Protein AF-A0A961I9C3-F1 (afdb_monomer)

Radius of gyration: 16.88 Å; Cα contacts (8 Å, |Δi|>4): 127; chains: 1; bounding box: 40×45×53 Å

Structure (mmCIF, N/CA/C/O backbone):
data_AF-A0A961I9C3-F1
#
_entry.id   AF-A0A961I9C3-F1
#
loop_
_atom_site.group_PDB
_atom_site.id
_atom_site.type_symbol
_atom_site.label_atom_id
_atom_site.label_alt_id
_atom_site.label_comp_id
_atom_site.label_asym_id
_atom_site.label_entity_id
_atom_site.label_seq_id
_atom_site.pdbx_PDB_ins_code
_atom_site.Cartn_x
_atom_site.Cartn_y
_atom_site.Cartn_z
_atom_site.occupancy
_atom_site.B_iso_or_equiv
_atom_site.auth_seq_id
_atom_site.auth_comp_id
_atom_site.auth_asym_id
_atom_site.auth_atom_id
_atom_site.pdbx_PDB_model_num
ATOM 1 N N . MET A 1 1 ? -10.617 2.987 30.515 1.00 49.97 1 MET A N 1
ATOM 2 C CA . MET A 1 1 ? -10.844 2.820 29.064 1.00 49.97 1 MET A CA 1
ATOM 3 C C . MET A 1 1 ? -10.700 1.340 28.757 1.00 49.97 1 MET A C 1
ATOM 5 O O . MET A 1 1 ? -9.708 0.782 29.218 1.00 49.97 1 MET A O 1
ATOM 9 N N . PRO A 1 2 ? -11.655 0.672 28.086 1.00 50.16 2 PRO A N 1
ATOM 10 C CA . PRO A 1 2 ? -11.405 -0.687 27.614 1.00 50.16 2 PRO A CA 1
ATOM 11 C C . PRO A 1 2 ? -10.147 -0.659 26.738 1.00 50.16 2 PRO A C 1
ATOM 13 O O . PRO A 1 2 ? -9.938 0.304 26.000 1.00 50.16 2 PRO A O 1
ATOM 16 N N . ASN A 1 3 ? -9.286 -1.660 26.903 1.00 52.84 3 ASN A N 1
ATOM 17 C CA . ASN A 1 3 ? -7.979 -1.758 26.263 1.00 52.84 3 ASN A CA 1
ATOM 18 C C . ASN A 1 3 ? -8.167 -1.880 24.739 1.00 52.84 3 ASN A C 1
ATOM 20 O O . ASN A 1 3 ? -8.341 -2.977 24.215 1.00 52.84 3 ASN A O 1
ATOM 24 N N . GLN A 1 4 ? -8.257 -0.747 24.041 1.00 70.12 4 GLN A N 1
ATOM 25 C CA . GLN A 1 4 ? -8.326 -0.705 22.584 1.00 70.12 4 GLN A CA 1
ATOM 26 C C . GLN A 1 4 ? -6.957 -1.139 22.064 1.00 70.12 4 GLN A C 1
ATOM 28 O O . GLN A 1 4 ? -5.954 -0.477 22.330 1.00 70.12 4 GLN A O 1
ATOM 33 N N . ASN A 1 5 ? -6.912 -2.276 21.372 1.00 84.00 5 ASN A N 1
ATOM 34 C CA . ASN A 1 5 ? -5.688 -2.750 20.740 1.00 84.00 5 ASN A CA 1
ATOM 35 C C . ASN A 1 5 ? -5.187 -1.679 19.765 1.00 84.00 5 ASN A C 1
ATOM 37 O O . ASN A 1 5 ? -5.948 -1.217 18.918 1.00 84.00 5 ASN A O 1
ATOM 41 N N . PHE A 1 6 ? -3.915 -1.305 19.879 1.00 92.12 6 PHE A N 1
ATOM 42 C CA . PHE A 1 6 ? -3.280 -0.407 18.924 1.00 92.12 6 PHE A CA 1
ATOM 43 C C . PHE A 1 6 ? -2.869 -1.209 17.685 1.00 92.12 6 PHE A C 1
ATOM 45 O O . PHE A 1 6 ? -1.966 -2.045 17.756 1.00 92.12 6 PHE A O 1
ATOM 52 N N . LEU A 1 7 ? -3.561 -1.000 16.566 1.00 93.50 7 LEU A N 1
ATOM 53 C CA . LEU A 1 7 ? -3.385 -1.774 15.341 1.00 93.50 7 LEU A CA 1
ATOM 54 C C . LEU A 1 7 ? -2.495 -1.035 14.342 1.00 93.50 7 LEU A C 1
ATOM 56 O O . LEU A 1 7 ? -2.753 0.112 13.974 1.00 93.50 7 LEU A O 1
ATOM 60 N N . ILE A 1 8 ? -1.465 -1.733 13.872 1.00 96.19 8 ILE A N 1
ATOM 61 C CA . ILE A 1 8 ? -0.527 -1.249 12.861 1.00 96.19 8 ILE A CA 1
ATOM 62 C C . ILE A 1 8 ? -0.631 -2.170 11.648 1.00 96.19 8 ILE A C 1
ATOM 64 O O . ILE A 1 8 ? -0.503 -3.385 11.786 1.00 96.19 8 ILE A O 1
ATOM 68 N N . LEU A 1 9 ? -0.837 -1.595 10.464 1.00 95.94 9 LEU A N 1
ATOM 69 C CA . LEU A 1 9 ? -0.798 -2.318 9.194 1.00 95.94 9 LEU A CA 1
ATOM 70 C C . LEU A 1 9 ? 0.420 -1.862 8.396 1.00 95.94 9 LEU A C 1
ATOM 72 O O . LEU A 1 9 ? 0.529 -0.687 8.047 1.00 95.94 9 LEU A O 1
ATOM 76 N N . THR A 1 10 ? 1.325 -2.789 8.084 1.00 96.31 10 THR A N 1
ATOM 77 C CA . THR A 1 10 ? 2.523 -2.489 7.296 1.00 96.31 10 THR A CA 1
ATOM 78 C C . THR A 1 10 ? 2.537 -3.228 5.968 1.00 96.31 10 THR A C 1
ATOM 80 O O . THR A 1 10 ? 2.177 -4.400 5.897 1.00 96.31 10 THR A O 1
ATOM 83 N N . CYS A 1 11 ? 2.977 -2.548 4.912 1.00 93.88 11 CYS A N 1
ATOM 84 C CA . CYS A 1 11 ? 3.170 -3.128 3.587 1.00 93.88 11 CYS A CA 1
ATOM 85 C C . CYS A 1 11 ? 4.632 -2.990 3.154 1.00 93.88 11 CYS A C 1
ATOM 87 O O . CYS A 1 11 ? 5.185 -1.887 3.129 1.00 93.88 11 CYS A O 1
ATOM 89 N N . ASP A 1 12 ? 5.251 -4.101 2.768 1.00 91.62 12 ASP A N 1
ATOM 90 C CA . ASP A 1 12 ? 6.627 -4.100 2.277 1.00 91.62 12 ASP A CA 1
ATOM 91 C C . ASP A 1 12 ? 6.746 -3.470 0.883 1.00 91.62 12 ASP A C 1
ATOM 93 O O . ASP A 1 12 ? 5.799 -3.406 0.092 1.00 91.62 12 ASP A O 1
ATOM 97 N N . GLY A 1 13 ? 7.952 -3.000 0.565 1.00 85.56 13 GLY A N 1
ATOM 98 C CA . GLY A 1 13 ? 8.305 -2.572 -0.781 1.00 85.56 13 GLY A CA 1
ATOM 99 C C . GLY A 1 13 ? 8.424 -3.742 -1.757 1.00 85.56 13 GLY A C 1
ATOM 100 O O . GLY A 1 13 ? 8.655 -4.888 -1.388 1.00 85.56 13 GLY A O 1
ATOM 101 N N . GLY A 1 14 ? 8.305 -3.455 -3.052 1.00 84.38 14 GLY A N 1
ATOM 102 C CA . GLY A 1 14 ? 8.413 -4.503 -4.074 1.00 84.38 14 GLY A CA 1
ATOM 103 C C . GLY A 1 14 ? 8.239 -4.037 -5.515 1.00 84.38 14 GLY A C 1
ATOM 104 O O . GLY A 1 14 ? 8.061 -4.866 -6.408 1.00 84.38 14 GLY A O 1
ATOM 105 N N . GLY A 1 15 ? 8.262 -2.724 -5.764 1.00 85.44 15 GLY A N 1
ATOM 106 C CA . GLY A 1 15 ? 7.902 -2.158 -7.062 1.00 85.44 15 GLY A CA 1
ATOM 107 C C . GLY A 1 15 ? 6.492 -2.582 -7.482 1.00 85.44 15 GLY A C 1
ATOM 108 O O . GLY A 1 15 ? 5.564 -2.523 -6.677 1.00 85.44 15 GLY A O 1
ATOM 109 N N . ILE A 1 16 ? 6.356 -3.111 -8.702 1.00 83.81 16 ILE A N 1
ATOM 110 C CA . ILE A 1 16 ? 5.082 -3.619 -9.241 1.00 83.81 16 ILE A CA 1
ATOM 111 C C . ILE A 1 16 ? 4.429 -4.699 -8.364 1.00 83.81 16 ILE A C 1
ATOM 113 O O . ILE A 1 16 ? 3.213 -4.869 -8.385 1.00 83.81 16 ILE A O 1
ATOM 117 N N . ARG A 1 17 ? 5.214 -5.409 -7.543 1.00 84.25 17 ARG A N 1
ATOM 118 C CA . ARG A 1 17 ? 4.698 -6.431 -6.621 1.00 84.25 17 ARG A CA 1
ATOM 119 C C . ARG A 1 17 ? 3.881 -5.844 -5.475 1.00 84.25 17 ARG A C 1
ATOM 121 O O . ARG A 1 17 ? 3.153 -6.601 -4.849 1.00 84.25 17 ARG A O 1
ATOM 128 N N . GLY A 1 18 ? 3.935 -4.526 -5.254 1.00 88.81 18 GLY A N 1
ATOM 129 C CA . GLY A 1 18 ? 3.033 -3.813 -4.343 1.00 88.81 18 GLY A CA 1
ATOM 130 C C . GLY A 1 18 ? 1.547 -4.000 -4.680 1.00 88.81 18 GLY A C 1
ATOM 131 O O . GLY A 1 18 ? 0.701 -3.840 -3.806 1.00 88.81 18 GLY A O 1
ATOM 132 N N . LEU A 1 19 ? 1.229 -4.442 -5.903 1.00 85.81 19 LEU A N 1
ATOM 133 C CA . LEU A 1 19 ? -0.114 -4.876 -6.283 1.00 85.81 19 LEU A CA 1
ATOM 134 C C . LEU A 1 19 ? -0.629 -6.042 -5.416 1.00 85.81 19 LEU A C 1
ATOM 136 O O . LEU A 1 19 ? -1.806 -6.073 -5.086 1.00 85.81 19 LEU A O 1
ATOM 140 N N . ILE A 1 20 ? 0.236 -6.967 -4.985 1.00 85.50 20 ILE A N 1
ATOM 141 C CA . ILE A 1 20 ? -0.166 -8.115 -4.155 1.00 85.50 20 ILE A CA 1
ATOM 142 C C . ILE A 1 20 ? -0.715 -7.660 -2.789 1.00 85.50 20 ILE A C 1
ATOM 144 O O . ILE A 1 20 ? -1.872 -7.972 -2.500 1.00 85.50 20 ILE A O 1
ATOM 148 N N . PRO A 1 21 ? 0.038 -6.913 -1.951 1.00 91.81 21 PRO A N 1
ATOM 149 C CA . PRO A 1 21 ? -0.502 -6.425 -0.688 1.00 91.81 21 PRO A CA 1
ATOM 150 C C . PRO A 1 21 ? -1.658 -5.438 -0.886 1.00 91.81 21 PRO A C 1
ATOM 152 O O . PRO A 1 21 ? -2.558 -5.432 -0.056 1.00 91.81 21 PRO A O 1
ATOM 155 N N . ALA A 1 22 ? -1.704 -4.666 -1.983 1.00 90.56 22 ALA A N 1
ATOM 156 C CA . ALA A 1 22 ? -2.833 -3.769 -2.263 1.00 90.56 22 ALA A CA 1
ATOM 157 C C . ALA A 1 22 ? -4.139 -4.552 -2.430 1.00 90.56 22 ALA A C 1
ATOM 159 O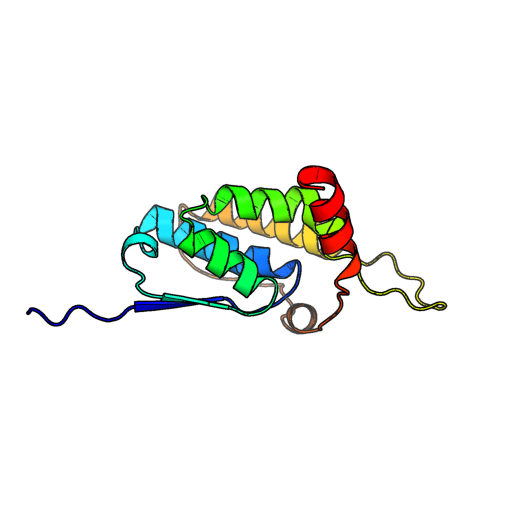 O . ALA A 1 22 ? -5.165 -4.191 -1.863 1.00 90.56 22 ALA A O 1
ATOM 160 N N . MET A 1 23 ? -4.085 -5.652 -3.179 1.00 87.62 23 MET A N 1
ATOM 161 C CA . MET A 1 23 ? -5.241 -6.512 -3.404 1.00 87.62 23 MET A CA 1
ATOM 162 C C . MET A 1 23 ? -5.651 -7.286 -2.165 1.00 87.62 23 MET A C 1
ATOM 164 O O . MET A 1 23 ? -6.840 -7.365 -1.874 1.00 87.62 23 MET A O 1
ATOM 168 N N . LEU A 1 24 ? -4.678 -7.820 -1.425 1.00 88.56 24 LEU A N 1
ATOM 169 C CA . LEU A 1 24 ? -4.955 -8.511 -0.172 1.00 88.56 24 LEU A CA 1
ATOM 170 C C . LEU A 1 24 ? -5.601 -7.564 0.846 1.00 88.56 24 LEU A C 1
ATOM 172 O O . LEU A 1 24 ? -6.612 -7.913 1.444 1.00 88.56 24 LEU A O 1
ATOM 176 N N . ALA A 1 25 ? -5.055 -6.357 1.014 1.00 90.12 25 ALA A N 1
ATOM 177 C CA . ALA A 1 25 ? -5.623 -5.354 1.907 1.00 90.12 25 ALA A CA 1
ATOM 178 C C . ALA A 1 25 ? -7.034 -4.940 1.467 1.00 90.12 25 ALA A C 1
ATOM 180 O O . ALA A 1 25 ? -7.914 -4.826 2.314 1.00 90.12 25 ALA A O 1
ATOM 181 N N . ASN A 1 26 ? -7.271 -4.789 0.159 1.00 91.88 26 ASN A N 1
ATOM 182 C CA . ASN A 1 26 ? -8.592 -4.459 -0.370 1.00 91.88 26 ASN A CA 1
ATOM 183 C C . ASN A 1 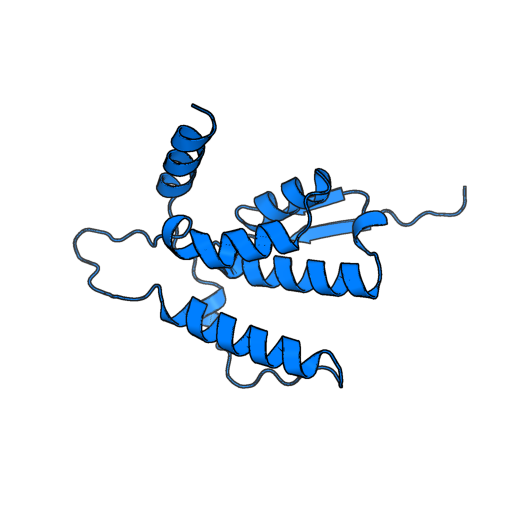26 ? -9.630 -5.553 -0.091 1.00 91.88 26 ASN A C 1
ATOM 185 O O . ASN A 1 26 ? -10.736 -5.263 0.353 1.00 91.88 26 ASN A O 1
ATOM 189 N N . ASP A 1 27 ? -9.280 -6.819 -0.329 1.00 86.88 27 ASP A N 1
ATOM 190 C CA . ASP A 1 27 ? -10.182 -7.943 -0.061 1.00 86.88 27 ASP A CA 1
ATOM 191 C C . ASP A 1 27 ? -10.461 -8.103 1.441 1.00 86.88 27 ASP A C 1
ATOM 193 O O . ASP A 1 27 ? -11.616 -8.239 1.849 1.00 86.88 27 ASP A O 1
ATOM 197 N N . 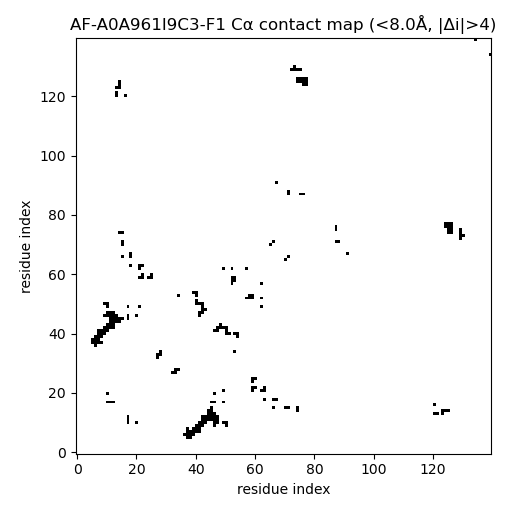LEU A 1 28 ? -9.426 -8.003 2.282 1.00 87.12 28 LEU A N 1
ATOM 198 C CA . LEU A 1 28 ? -9.589 -8.045 3.735 1.00 87.12 28 LEU A CA 1
ATOM 199 C C . LEU A 1 28 ? -10.462 -6.895 4.247 1.00 87.12 28 LEU A C 1
ATOM 201 O O . LEU A 1 28 ? -11.292 -7.109 5.131 1.00 87.12 28 LEU A O 1
ATOM 205 N N . ASP A 1 29 ? -10.307 -5.690 3.701 1.00 93.81 29 ASP A N 1
ATOM 206 C CA . ASP A 1 29 ? -11.129 -4.551 4.098 1.00 93.81 29 ASP A CA 1
ATOM 207 C C . ASP A 1 29 ? -12.581 -4.703 3.649 1.00 93.81 29 ASP A C 1
ATOM 209 O O . ASP A 1 29 ? -13.493 -4.527 4.452 1.00 93.81 29 ASP A O 1
ATOM 213 N N . ARG A 1 30 ? -12.819 -5.153 2.414 1.00 88.00 30 ARG A N 1
ATOM 214 C CA . ARG A 1 30 ? -14.177 -5.436 1.930 1.00 88.00 30 ARG A CA 1
ATOM 215 C C . ARG A 1 30 ? -14.892 -6.500 2.763 1.00 88.00 30 ARG A C 1
ATOM 217 O O . ARG A 1 30 ? -16.100 -6.398 2.960 1.00 88.00 30 ARG A O 1
ATOM 224 N N . ARG A 1 31 ? -14.170 -7.522 3.239 1.00 88.62 31 ARG A N 1
ATOM 225 C CA . ARG A 1 31 ? -14.739 -8.631 4.027 1.00 88.62 31 ARG A CA 1
ATOM 226 C C . ARG A 1 31 ? -14.919 -8.295 5.505 1.00 88.62 31 ARG A C 1
ATOM 228 O O . ARG A 1 31 ? -15.888 -8.741 6.112 1.00 88.62 31 ARG A O 1
ATOM 235 N N . PHE A 1 32 ? -13.984 -7.552 6.096 1.00 90.00 32 PHE A N 1
ATOM 236 C CA . PHE A 1 32 ? -13.890 -7.410 7.555 1.00 90.00 32 PHE A CA 1
ATOM 237 C C . PHE A 1 32 ? -13.818 -5.957 8.054 1.00 90.00 32 PHE A C 1
ATOM 239 O O . PHE A 1 32 ? -13.869 -5.734 9.268 1.00 90.00 32 PHE A O 1
ATOM 246 N N . GLY A 1 33 ? -13.706 -4.971 7.160 1.00 91.88 33 GLY A N 1
ATOM 247 C CA . GLY A 1 33 ? -13.579 -3.549 7.493 1.00 91.88 33 GLY A CA 1
ATOM 248 C C . GLY A 1 33 ? -12.348 -3.259 8.350 1.00 91.88 33 GLY A C 1
ATOM 249 O O . GLY A 1 33 ? -12.462 -2.622 9.402 1.00 91.88 33 GLY A O 1
ATOM 250 N N . ILE A 1 34 ? -11.192 -3.821 7.977 1.00 92.38 34 ILE A N 1
ATOM 251 C CA . ILE A 1 34 ? -9.972 -3.747 8.787 1.00 92.38 34 ILE A CA 1
ATOM 252 C C . ILE A 1 34 ? -9.355 -2.349 8.798 1.00 92.38 34 ILE A C 1
ATOM 254 O O . ILE A 1 34 ? -8.823 -1.952 9.832 1.00 92.38 34 ILE A O 1
ATOM 258 N N . LEU A 1 35 ? -9.433 -1.588 7.702 1.00 94.56 35 LEU A N 1
ATOM 259 C CA . LEU A 1 35 ? -8.715 -0.319 7.553 1.00 94.56 35 LEU A CA 1
ATOM 260 C C . LEU A 1 35 ? -9.248 0.739 8.515 1.00 94.56 35 LEU A C 1
ATOM 262 O O . LEU A 1 35 ? -8.461 1.458 9.121 1.00 94.56 35 LEU A O 1
ATOM 266 N N . ALA A 1 36 ? -10.563 0.757 8.753 1.00 93.38 36 ALA A N 1
ATOM 267 C CA . ALA A 1 36 ? -11.199 1.651 9.722 1.00 93.38 36 ALA A CA 1
ATOM 268 C C . ALA A 1 36 ? -10.757 1.401 11.178 1.00 93.38 36 ALA A C 1
ATOM 270 O O . ALA A 1 36 ? -11.004 2.231 12.052 1.00 93.38 36 ALA A O 1
ATOM 271 N N . ARG A 1 37 ? -10.127 0.251 11.457 1.00 93.19 37 ARG A N 1
ATOM 272 C CA . ARG A 1 37 ? -9.633 -0.130 12.788 1.00 93.19 37 ARG A CA 1
ATOM 273 C C . ARG A 1 37 ? -8.135 0.125 12.954 1.00 93.19 37 ARG A C 1
ATOM 275 O O . ARG A 1 37 ? -7.636 0.037 14.072 1.00 93.19 37 ARG A O 1
ATOM 282 N N . VAL A 1 38 ? -7.411 0.392 11.867 1.00 95.19 38 VAL A N 1
ATOM 283 C CA . VAL A 1 38 ? -5.961 0.597 11.897 1.00 95.19 38 VAL A CA 1
ATOM 284 C C . VAL A 1 38 ? -5.646 1.993 12.426 1.00 95.19 38 VAL A C 1
ATOM 286 O O . VAL A 1 38 ? -6.196 2.989 11.968 1.00 95.19 38 VAL A O 1
ATOM 289 N N . ASN A 1 39 ? -4.723 2.071 13.383 1.00 95.38 39 ASN A N 1
ATOM 290 C CA . ASN A 1 39 ? -4.257 3.337 13.942 1.00 95.38 39 ASN A CA 1
ATOM 291 C C . ASN A 1 39 ? -3.070 3.905 13.162 1.00 95.38 39 ASN A C 1
ATOM 293 O O . ASN A 1 39 ? -2.923 5.121 13.068 1.00 95.38 39 ASN A O 1
ATOM 297 N N . VAL A 1 40 ? -2.210 3.033 12.626 1.00 97.31 40 VAL A N 1
ATOM 298 C CA . VAL A 1 40 ? -1.009 3.433 11.885 1.00 97.31 40 VAL A CA 1
ATOM 299 C C . VAL A 1 40 ? -0.832 2.567 10.647 1.00 97.31 40 VAL A C 1
ATOM 301 O O . VAL A 1 40 ? -0.779 1.340 10.732 1.00 97.31 40 VAL A O 1
ATOM 304 N N . PHE A 1 41 ? -0.657 3.226 9.504 1.00 97.88 41 PHE A N 1
ATOM 305 C CA . PHE A 1 41 ? -0.210 2.594 8.270 1.00 97.88 41 PHE A CA 1
ATOM 306 C C . PHE A 1 41 ? 1.291 2.816 8.091 1.00 97.88 41 PHE A C 1
ATOM 308 O O . PHE A 1 41 ? 1.778 3.939 8.219 1.00 97.88 41 PHE A O 1
ATOM 315 N N . GLY A 1 42 ? 2.028 1.755 7.777 1.00 97.06 42 GLY A N 1
ATOM 316 C CA . GLY A 1 42 ? 3.461 1.815 7.504 1.00 97.06 42 GLY A CA 1
ATOM 317 C C . GLY A 1 42 ? 3.828 1.119 6.200 1.00 97.06 42 GLY A C 1
ATOM 318 O O . GLY A 1 42 ? 3.111 0.251 5.708 1.00 97.06 42 GLY A O 1
ATOM 319 N N . GLY A 1 43 ? 4.972 1.477 5.629 1.00 95.88 43 GLY A N 1
ATOM 320 C CA . GLY A 1 43 ? 5.499 0.751 4.484 1.00 95.88 43 GLY A CA 1
ATOM 321 C C . GLY A 1 43 ? 6.701 1.413 3.835 1.00 95.88 43 GLY A C 1
ATOM 322 O O . GLY A 1 43 ? 7.018 2.570 4.106 1.00 95.88 43 GLY A O 1
ATOM 323 N N . THR A 1 44 ? 7.376 0.671 2.959 1.00 93.69 44 THR A N 1
ATOM 324 C CA . THR A 1 44 ? 8.570 1.138 2.237 1.00 93.69 44 THR A CA 1
ATOM 325 C C . THR A 1 44 ? 8.339 1.104 0.726 1.00 93.69 44 THR A C 1
ATOM 327 O O . THR A 1 44 ? 7.684 0.202 0.210 1.00 93.69 44 THR A O 1
ATOM 330 N N . SER A 1 45 ? 8.845 2.092 -0.025 1.00 91.75 45 SER A N 1
ATOM 331 C CA . SER A 1 45 ? 8.680 2.170 -1.492 1.00 91.75 45 SER A CA 1
ATOM 332 C C . SER A 1 45 ? 7.202 2.032 -1.932 1.00 91.75 45 SER A C 1
ATOM 334 O O . SER A 1 45 ? 6.362 2.814 -1.488 1.00 91.75 45 SER A O 1
ATOM 336 N N . ALA A 1 46 ? 6.859 1.042 -2.767 1.00 91.19 46 ALA A N 1
ATOM 337 C CA . ALA A 1 46 ? 5.480 0.746 -3.167 1.00 91.19 46 ALA A CA 1
ATOM 338 C C . ALA A 1 46 ? 4.549 0.522 -1.958 1.00 91.19 46 ALA A C 1
ATOM 340 O O . ALA A 1 46 ? 3.431 1.028 -1.950 1.00 91.19 46 ALA A O 1
ATOM 341 N N . GLY A 1 47 ? 5.027 -0.143 -0.903 1.00 94.31 47 GLY A N 1
ATOM 342 C CA . GLY A 1 47 ? 4.289 -0.299 0.349 1.00 94.31 47 GLY A CA 1
ATOM 343 C C . GLY A 1 47 ? 4.099 1.018 1.108 1.00 94.31 47 GLY A C 1
ATOM 344 O O . GLY A 1 47 ? 3.066 1.225 1.733 1.00 94.31 47 GLY A O 1
ATOM 345 N N . GLY A 1 48 ? 5.041 1.957 0.985 1.00 95.44 48 GLY A N 1
ATOM 346 C CA . GLY A 1 48 ? 4.885 3.323 1.498 1.00 95.44 48 GLY A CA 1
ATOM 347 C C . GLY A 1 48 ? 3.832 4.119 0.722 1.00 95.44 48 GLY A C 1
ATOM 348 O O . GLY A 1 48 ? 3.055 4.859 1.316 1.00 95.44 48 GLY A O 1
ATOM 349 N N . THR A 1 49 ? 3.741 3.908 -0.596 1.00 94.19 49 THR A N 1
ATOM 350 C CA . THR A 1 49 ? 2.664 4.484 -1.425 1.00 94.19 49 THR A CA 1
ATOM 351 C C . THR A 1 49 ? 1.297 3.952 -0.987 1.00 94.19 49 THR A C 1
ATOM 353 O O . THR A 1 49 ? 0.367 4.737 -0.818 1.00 94.19 49 THR A O 1
ATOM 356 N N . LEU A 1 50 ? 1.188 2.642 -0.727 1.00 95.38 50 LEU A N 1
ATOM 357 C CA . LEU A 1 50 ? -0.008 2.034 -0.127 1.00 95.38 50 LEU A CA 1
ATOM 358 C C . LEU A 1 50 ? -0.341 2.658 1.228 1.00 95.38 50 LEU A C 1
ATOM 360 O O . LEU A 1 50 ? -1.482 3.045 1.451 1.00 95.38 50 LEU A O 1
ATOM 364 N N . ALA A 1 51 ? 0.645 2.771 2.119 1.00 97.00 51 ALA A N 1
ATOM 365 C CA . ALA A 1 51 ? 0.442 3.321 3.454 1.00 97.00 51 ALA A CA 1
ATOM 366 C C . ALA A 1 51 ? -0.108 4.753 3.409 1.00 97.00 51 ALA A C 1
ATOM 368 O O . ALA A 1 51 ? -1.078 5.061 4.098 1.00 97.00 51 ALA A O 1
ATOM 369 N N . LEU A 1 52 ? 0.459 5.604 2.548 1.00 96.62 52 LEU A N 1
ATOM 370 C CA . LEU A 1 52 ? -0.020 6.973 2.343 1.00 96.62 52 LEU A CA 1
ATOM 371 C C . LEU A 1 52 ? -1.435 7.013 1.762 1.00 96.62 52 LEU A C 1
ATOM 373 O O . LEU A 1 52 ? -2.239 7.840 2.185 1.00 96.62 52 LEU A O 1
ATOM 377 N N . ALA A 1 53 ? -1.746 6.132 0.812 1.00 95.25 53 ALA A N 1
ATOM 378 C CA . ALA A 1 53 ? -3.076 6.055 0.224 1.00 95.25 53 ALA A CA 1
ATOM 379 C C . ALA A 1 53 ? -4.135 5.635 1.253 1.00 95.25 53 ALA A C 1
ATOM 381 O O . ALA A 1 53 ? -5.168 6.294 1.365 1.00 95.25 53 ALA A O 1
ATOM 382 N N . MET A 1 54 ? -3.849 4.598 2.046 1.00 95.94 54 MET A N 1
ATOM 383 C CA . MET A 1 54 ? -4.730 4.138 3.123 1.00 95.94 54 MET A CA 1
ATOM 384 C C . MET A 1 54 ? -4.923 5.222 4.189 1.00 95.94 54 MET A C 1
ATOM 386 O O . MET A 1 54 ? -6.053 5.504 4.574 1.00 95.94 54 MET A O 1
ATOM 390 N N . ALA A 1 55 ? -3.849 5.906 4.598 1.00 95.75 55 ALA A N 1
ATOM 391 C CA . ALA A 1 55 ? -3.924 7.011 5.556 1.00 95.75 55 ALA A CA 1
ATOM 392 C C . ALA A 1 55 ? -4.768 8.198 5.051 1.00 95.75 55 ALA A C 1
ATOM 394 O O . ALA A 1 55 ? -5.370 8.911 5.851 1.00 95.75 55 ALA A O 1
ATOM 395 N N . GLN A 1 56 ? -4.831 8.405 3.732 1.00 95.88 56 GLN A N 1
ATOM 396 C CA . GLN A 1 56 ? -5.663 9.431 3.095 1.00 95.88 56 GLN A CA 1
ATOM 397 C C . GLN A 1 56 ? -7.079 8.947 2.741 1.00 95.88 56 GLN A C 1
ATOM 399 O O . GLN A 1 56 ? -7.825 9.687 2.101 1.00 95.88 56 GLN A O 1
ATOM 404 N N . ASN A 1 57 ? -7.471 7.734 3.146 1.00 93.69 57 ASN A N 1
ATOM 405 C CA . ASN A 1 57 ? -8.750 7.110 2.785 1.00 93.69 57 ASN A CA 1
ATOM 406 C C . ASN A 1 57 ? -8.977 7.028 1.264 1.00 93.69 57 ASN A C 1
ATOM 408 O O . ASN A 1 57 ? -10.106 7.125 0.780 1.00 93.69 57 ASN A O 1
ATOM 412 N N . ILE A 1 58 ? -7.902 6.862 0.489 1.00 94.44 58 ILE A N 1
ATOM 413 C CA . ILE A 1 58 ? -8.011 6.596 -0.944 1.00 94.44 58 ILE A CA 1
ATOM 414 C C . ILE A 1 58 ? -8.484 5.144 -1.115 1.00 94.44 58 ILE A C 1
ATOM 416 O O . ILE A 1 58 ? -7.838 4.247 -0.567 1.00 94.44 58 ILE A O 1
ATOM 420 N N . PRO A 1 59 ? -9.551 4.882 -1.898 1.00 90.81 59 PRO A N 1
ATOM 421 C CA . PRO A 1 59 ? -9.999 3.521 -2.176 1.00 90.81 59 PRO A CA 1
ATOM 422 C C . PRO A 1 59 ? -8.864 2.677 -2.758 1.00 90.81 59 PRO A C 1
ATOM 424 O O . PRO A 1 59 ? -8.222 3.080 -3.736 1.00 90.81 59 PRO A O 1
ATOM 427 N N . LEU A 1 60 ? -8.610 1.505 -2.175 1.00 88.69 60 LEU A N 1
ATOM 428 C CA . LEU A 1 60 ? -7.510 0.642 -2.604 1.00 88.69 60 LEU A CA 1
ATOM 429 C C . LEU A 1 60 ? -7.714 0.127 -4.034 1.00 88.69 60 LEU A C 1
ATOM 431 O O . LEU A 1 60 ? -6.728 -0.074 -4.744 1.00 88.69 60 LEU A O 1
ATOM 435 N N . GLU A 1 61 ? -8.955 0.028 -4.519 1.00 88.50 61 GLU A N 1
ATOM 436 C CA . GLU A 1 61 ? -9.267 -0.241 -5.926 1.00 88.50 61 GLU A CA 1
ATOM 437 C C . GLU A 1 61 ? -8.595 0.759 -6.867 1.00 88.50 61 GLU A C 1
ATOM 439 O O . GLU A 1 61 ? -8.095 0.372 -7.923 1.00 88.50 61 GLU A O 1
ATOM 444 N N . ARG A 1 62 ? -8.524 2.041 -6.488 1.00 88.44 62 ARG A N 1
ATOM 445 C CA . ARG A 1 62 ? -7.867 3.067 -7.305 1.00 88.44 62 ARG A CA 1
ATOM 446 C C . ARG A 1 62 ? -6.369 2.805 -7.416 1.00 88.44 62 ARG A C 1
ATOM 448 O O . ARG A 1 62 ? -5.802 2.952 -8.497 1.00 88.44 62 ARG A O 1
ATOM 455 N N . LEU A 1 63 ? -5.741 2.383 -6.320 1.00 88.69 63 LEU A N 1
ATOM 456 C CA . LEU A 1 63 ? -4.335 1.985 -6.324 1.00 88.69 63 LEU A CA 1
ATOM 457 C C . LEU A 1 63 ? -4.116 0.742 -7.184 1.00 88.69 63 LEU A C 1
ATOM 459 O O . LEU A 1 63 ? -3.197 0.716 -7.996 1.00 88.69 63 LEU A O 1
ATOM 463 N N . ILE A 1 64 ? -4.976 -0.267 -7.040 1.00 87.06 64 ILE A N 1
ATOM 464 C CA . ILE A 1 64 ? -4.940 -1.495 -7.841 1.00 87.06 64 ILE A CA 1
ATOM 465 C C . ILE A 1 64 ? -5.022 -1.154 -9.332 1.00 87.06 64 ILE A C 1
ATOM 467 O O . ILE A 1 64 ? -4.191 -1.622 -10.108 1.00 87.06 64 ILE A O 1
ATOM 471 N N . GLN A 1 65 ? -5.954 -0.285 -9.731 1.00 84.75 65 GLN A N 1
ATOM 472 C CA . GLN A 1 65 ? -6.084 0.156 -11.121 1.00 84.75 65 GLN A CA 1
ATOM 473 C C . GLN A 1 65 ? -4.842 0.908 -11.612 1.00 84.75 65 GLN A C 1
ATOM 475 O O . GLN A 1 65 ? -4.366 0.626 -12.707 1.00 84.75 65 GLN A O 1
ATOM 480 N N . MET A 1 66 ? -4.254 1.785 -10.794 1.00 85.62 66 MET A N 1
ATOM 481 C CA . MET A 1 66 ? -2.981 2.442 -11.120 1.00 85.62 66 MET A CA 1
ATOM 482 C C . MET A 1 66 ? -1.859 1.415 -11.348 1.00 85.62 66 MET A C 1
ATOM 484 O O . MET A 1 66 ? -1.140 1.486 -12.340 1.00 85.62 66 MET A O 1
ATOM 488 N N . PHE A 1 67 ? -1.716 0.404 -10.486 1.00 81.44 67 PHE A N 1
ATOM 489 C CA . PHE A 1 67 ? -0.725 -0.659 -10.695 1.00 81.44 67 PHE A CA 1
ATOM 490 C C . PHE A 1 67 ? -0.987 -1.469 -11.976 1.00 81.44 67 PHE A C 1
ATOM 492 O O . PHE A 1 67 ? -0.036 -1.861 -12.652 1.00 81.44 67 PHE A O 1
ATOM 499 N N . LEU A 1 68 ? -2.251 -1.736 -12.314 1.00 78.62 68 LEU A N 1
ATOM 500 C CA . LEU A 1 68 ? -2.626 -2.515 -13.498 1.00 78.62 68 LEU A CA 1
ATOM 501 C C . LEU A 1 68 ? -2.456 -1.742 -14.813 1.00 78.62 68 LEU A C 1
ATOM 503 O O . LEU A 1 68 ? -2.095 -2.362 -15.818 1.00 78.62 68 LEU A O 1
ATOM 507 N N . ASN A 1 69 ? -2.723 -0.435 -14.799 1.00 79.12 69 ASN A N 1
ATOM 508 C CA . ASN A 1 69 ? -2.719 0.425 -15.983 1.00 79.12 69 ASN A CA 1
ATOM 509 C C . ASN A 1 69 ? -1.356 1.091 -16.196 1.00 79.12 69 ASN A C 1
ATOM 511 O O . ASN A 1 69 ? -0.809 1.035 -17.294 1.00 79.12 69 ASN A O 1
ATOM 515 N N . ASP A 1 70 ? -0.770 1.625 -15.125 1.00 80.75 70 ASP A N 1
ATOM 516 C CA . ASP A 1 70 ? 0.420 2.479 -15.186 1.00 80.75 70 ASP A CA 1
ATOM 517 C C . ASP A 1 70 ? 1.673 1.760 -14.665 1.00 80.75 70 ASP A C 1
ATOM 519 O O . ASP A 1 70 ? 2.801 2.225 -14.832 1.00 80.75 70 ASP A O 1
ATOM 523 N N . GLY A 1 71 ? 1.517 0.584 -14.049 1.00 77.31 71 GLY A N 1
ATOM 524 C CA . GLY A 1 71 ? 2.612 -0.136 -13.401 1.00 77.31 71 GLY A CA 1
ATOM 525 C C . GLY A 1 71 ? 3.778 -0.488 -14.329 1.00 77.31 71 GLY A C 1
ATOM 526 O O . GLY A 1 71 ? 4.927 -0.492 -13.890 1.00 77.31 71 GLY A O 1
ATOM 527 N N . SER A 1 72 ? 3.526 -0.742 -15.617 1.00 73.56 72 SER A N 1
ATOM 528 C CA . SER A 1 72 ? 4.599 -0.992 -16.590 1.00 73.56 72 SER A CA 1
ATOM 529 C C . SER A 1 72 ? 5.442 0.244 -16.908 1.00 73.56 72 SER A C 1
ATOM 531 O O . SER A 1 72 ? 6.594 0.089 -17.308 1.00 73.56 72 SER A O 1
ATOM 533 N N . GLU A 1 73 ? 4.883 1.444 -16.736 1.00 77.44 73 GLU A N 1
ATOM 534 C CA . GLU A 1 73 ? 5.592 2.716 -16.891 1.00 77.44 73 GLU A CA 1
ATOM 535 C C . GLU A 1 73 ? 6.278 3.116 -15.576 1.00 77.44 73 GLU A C 1
ATOM 537 O O . GLU A 1 73 ? 7.478 3.405 -15.553 1.00 77.44 73 GLU A O 1
ATOM 542 N N . ILE A 1 74 ? 5.555 3.027 -14.455 1.00 76.31 74 ILE A N 1
ATOM 543 C CA . ILE A 1 74 ? 6.061 3.366 -13.118 1.00 76.31 74 ILE A CA 1
ATOM 544 C C . ILE A 1 74 ? 7.233 2.457 -12.720 1.00 76.31 74 ILE A C 1
ATOM 546 O O . ILE A 1 74 ? 8.250 2.935 -12.216 1.00 76.31 74 ILE A O 1
ATOM 550 N N . PHE A 1 75 ? 7.131 1.149 -12.972 1.00 77.69 75 PHE A N 1
ATOM 551 C CA . PHE A 1 75 ? 8.131 0.153 -12.574 1.00 77.69 75 PHE A CA 1
ATOM 552 C C . PHE A 1 75 ? 8.935 -0.356 -13.770 1.00 77.69 75 PHE A C 1
ATOM 554 O O . PHE A 1 75 ? 9.082 -1.561 -13.990 1.00 77.69 75 PHE A O 1
ATOM 561 N N . THR A 1 76 ? 9.489 0.573 -14.549 1.00 68.50 76 THR A N 1
ATOM 562 C CA . THR A 1 76 ? 10.384 0.220 -15.654 1.00 68.50 76 THR A CA 1
ATOM 563 C C . THR A 1 76 ? 11.717 -0.314 -15.098 1.00 68.50 76 THR A C 1
ATOM 565 O O . THR A 1 76 ? 12.363 0.376 -14.302 1.00 68.50 76 THR A O 1
ATOM 568 N N . PRO A 1 77 ? 12.173 -1.525 -15.479 1.00 61.50 77 PRO A N 1
ATOM 569 C CA . PRO A 1 77 ? 13.454 -2.045 -15.014 1.00 61.50 77 PRO A CA 1
ATOM 570 C C . PRO A 1 77 ? 14.621 -1.194 -15.516 1.00 61.50 77 PRO A C 1
ATOM 572 O O . PRO A 1 77 ? 14.641 -0.813 -16.689 1.00 61.50 77 PRO A O 1
ATOM 575 N N . TYR A 1 78 ? 15.629 -0.962 -14.672 1.00 56.22 78 TYR A N 1
ATOM 576 C CA . TYR A 1 78 ? 16.868 -0.322 -15.117 1.00 56.22 78 TYR A CA 1
ATOM 577 C C . TYR A 1 78 ? 17.560 -1.205 -16.169 1.00 56.22 78 TYR A C 1
ATOM 579 O O . TYR A 1 78 ? 17.976 -2.329 -15.880 1.00 56.22 78 TYR A O 1
ATOM 587 N N . ARG A 1 79 ? 17.662 -0.706 -17.405 1.00 55.91 79 ARG A N 1
ATOM 588 C CA . ARG A 1 79 ? 18.392 -1.354 -18.501 1.00 55.91 79 ARG A CA 1
ATOM 589 C C . ARG A 1 79 ? 19.714 -0.621 -18.701 1.00 55.91 79 ARG A C 1
ATOM 591 O O . ARG A 1 79 ? 19.740 0.446 -19.303 1.00 55.91 79 ARG A O 1
ATOM 598 N N . GLY A 1 80 ? 20.805 -1.189 -18.188 1.00 50.84 80 GLY A N 1
ATOM 599 C CA . GLY A 1 80 ? 22.150 -0.758 -18.576 1.00 50.84 80 GLY A CA 1
ATOM 600 C C . GLY A 1 80 ? 22.421 -1.024 -20.071 1.00 50.84 80 GLY A C 1
ATOM 601 O O . GLY A 1 80 ? 21.648 -1.753 -20.702 1.00 50.84 80 GLY A O 1
ATOM 602 N N . PRO A 1 81 ? 23.529 -0.504 -20.638 1.00 47.09 81 PRO A N 1
ATOM 603 C CA . PRO A 1 81 ? 23.805 -0.505 -22.086 1.00 47.09 81 PRO A CA 1
ATOM 604 C C . PRO A 1 81 ? 23.829 -1.884 -22.776 1.00 47.09 81 PRO A C 1
ATOM 606 O O . PRO A 1 81 ? 23.817 -1.952 -23.999 1.00 47.09 81 PRO A O 1
ATOM 609 N N . LEU A 1 82 ? 23.858 -2.983 -22.015 1.00 50.19 82 LEU A N 1
ATOM 610 C CA . LEU A 1 82 ? 23.991 -4.361 -22.511 1.00 50.19 82 LEU A CA 1
ATOM 611 C C . LEU A 1 82 ? 22.794 -5.274 -22.178 1.00 50.19 82 LEU A C 1
ATOM 613 O O . LEU A 1 82 ? 22.868 -6.486 -22.365 1.00 50.19 82 LEU A O 1
ATOM 617 N N . ALA A 1 83 ? 21.673 -4.744 -21.680 1.00 48.66 83 ALA A N 1
ATOM 618 C CA . ALA A 1 83 ? 20.563 -5.575 -21.200 1.00 48.66 83 ALA A CA 1
ATOM 619 C C . ALA A 1 83 ? 19.447 -5.762 -22.245 1.00 48.66 83 ALA A C 1
ATOM 621 O O . ALA A 1 83 ? 18.347 -5.213 -22.134 1.00 48.66 83 ALA A O 1
ATOM 622 N N . GLY A 1 84 ? 19.705 -6.611 -23.239 1.00 48.12 84 GLY A N 1
ATOM 623 C CA . GLY A 1 84 ? 18.657 -7.199 -24.068 1.00 48.12 84 GLY A CA 1
ATOM 624 C C . GLY A 1 84 ? 17.837 -8.214 -23.269 1.00 48.12 84 GLY A C 1
ATOM 625 O O . GLY A 1 84 ? 18.209 -9.375 -23.177 1.00 48.12 84 GLY A O 1
ATOM 626 N N . SER A 1 85 ? 16.706 -7.814 -22.681 1.00 44.94 85 SER A N 1
ATOM 627 C CA . SER A 1 85 ? 15.603 -8.759 -22.438 1.00 44.94 85 SER A CA 1
ATOM 628 C C . SER A 1 85 ? 14.248 -8.063 -22.254 1.00 44.94 85 SER A C 1
ATOM 630 O O . SER A 1 85 ? 14.048 -7.166 -21.427 1.00 44.94 85 SER A O 1
ATOM 632 N N . LYS A 1 86 ? 13.277 -8.516 -23.052 1.00 48.38 86 LYS A N 1
ATOM 633 C CA . LYS A 1 86 ? 11.844 -8.241 -22.909 1.00 48.38 86 LYS A CA 1
ATOM 634 C C . LYS A 1 86 ? 11.324 -8.999 -21.675 1.00 48.38 86 LYS A C 1
ATOM 636 O O . LYS A 1 86 ? 10.856 -10.121 -21.799 1.00 48.38 86 LYS A O 1
ATOM 641 N N . ARG A 1 87 ? 11.467 -8.438 -20.469 1.00 50.00 87 ARG A N 1
ATOM 642 C CA . ARG A 1 87 ? 11.100 -9.119 -19.203 1.00 50.00 87 ARG A CA 1
ATOM 643 C C . ARG A 1 87 ? 10.190 -8.299 -18.272 1.00 50.00 87 ARG A C 1
ATOM 645 O O . ARG A 1 87 ? 10.308 -8.388 -17.060 1.00 50.00 87 ARG A O 1
ATOM 652 N N . GLY A 1 88 ? 9.277 -7.503 -18.838 1.00 51.56 88 GLY A N 1
ATOM 653 C CA . GLY A 1 88 ? 8.285 -6.726 -18.068 1.00 51.56 88 GLY A CA 1
ATOM 654 C C . GLY A 1 88 ? 6.835 -7.223 -18.175 1.00 51.56 88 GLY A C 1
ATOM 655 O O . GLY A 1 88 ? 6.043 -6.982 -17.274 1.00 51.56 88 GLY A O 1
ATOM 656 N N . SER A 1 89 ? 6.473 -7.946 -19.241 1.00 51.22 89 SER A N 1
ATOM 657 C CA . SER A 1 89 ? 5.074 -8.316 -19.515 1.00 51.22 89 SER A CA 1
ATOM 658 C C . SER A 1 89 ? 4.621 -9.618 -18.849 1.00 51.22 89 SER A C 1
ATOM 660 O O . SER A 1 89 ? 3.443 -9.760 -18.535 1.00 51.22 89 SER A O 1
ATOM 662 N N . GLY A 1 90 ? 5.542 -10.558 -18.607 1.00 57.97 90 GLY A N 1
ATOM 663 C CA . GLY A 1 90 ? 5.210 -11.896 -18.104 1.00 57.97 90 GLY A CA 1
ATOM 664 C C . GLY A 1 90 ? 4.718 -11.924 -16.655 1.00 57.97 90 GLY A C 1
ATOM 665 O O . GLY A 1 90 ? 3.838 -12.709 -16.325 1.00 57.97 90 GLY A O 1
ATOM 666 N N . PHE A 1 91 ? 5.246 -11.053 -15.787 1.00 63.56 91 PHE A N 1
ATOM 667 C CA . PHE A 1 91 ? 4.791 -10.976 -14.395 1.00 63.56 91 PHE A CA 1
ATOM 668 C C . PHE A 1 91 ? 3.365 -10.431 -14.310 1.00 63.56 91 PHE A C 1
ATOM 670 O O . PHE A 1 91 ? 2.539 -11.009 -13.618 1.00 63.56 91 PHE A O 1
ATOM 677 N N . LEU A 1 92 ? 3.057 -9.363 -15.051 1.00 59.50 92 LEU A N 1
ATOM 678 C CA . LEU A 1 92 ? 1.725 -8.756 -15.050 1.00 59.50 92 LEU A CA 1
ATOM 679 C C . LEU A 1 92 ? 0.674 -9.660 -15.686 1.00 59.50 92 LEU A C 1
ATOM 681 O O . LEU A 1 92 ? -0.437 -9.726 -15.175 1.00 59.50 92 LEU A O 1
ATOM 685 N N . SER A 1 93 ? 1.006 -10.387 -16.757 1.00 62.00 93 SER A N 1
ATOM 686 C CA . SER A 1 93 ? 0.083 -11.369 -17.334 1.00 62.00 93 SER A CA 1
ATOM 687 C C . SER A 1 93 ? -0.142 -12.556 -16.395 1.00 62.00 93 SER A C 1
ATOM 689 O O . SER A 1 93 ? -1.284 -12.969 -16.201 1.00 62.00 93 SER A O 1
ATOM 691 N N . LYS A 1 94 ? 0.918 -13.063 -15.748 1.00 62.75 94 LYS A N 1
ATOM 692 C CA . LYS A 1 94 ? 0.823 -14.154 -14.768 1.00 62.75 94 LYS A CA 1
ATOM 693 C C . LYS A 1 94 ? 0.056 -13.716 -13.521 1.00 62.75 94 LYS A C 1
ATOM 695 O O . LYS A 1 94 ? -0.806 -14.456 -13.057 1.00 62.75 94 LYS A O 1
ATOM 700 N N . LEU A 1 95 ? 0.286 -12.497 -13.040 1.00 62.66 95 LEU A N 1
ATOM 701 C CA . LEU A 1 95 ? -0.468 -11.914 -11.939 1.00 62.66 95 LEU A CA 1
ATOM 702 C C . LEU A 1 95 ? -1.925 -11.716 -12.345 1.00 62.66 95 LEU A C 1
ATOM 704 O O . LEU A 1 95 ? -2.764 -12.303 -11.692 1.00 62.66 95 LEU A O 1
ATOM 708 N N . LYS A 1 96 ? -2.248 -11.051 -13.464 1.00 60.09 96 LYS A N 1
ATOM 709 C CA . LYS A 1 96 ? -3.635 -10.943 -13.968 1.00 60.09 96 LYS A CA 1
ATOM 710 C C . LYS A 1 96 ? -4.335 -12.302 -14.066 1.00 60.09 96 LYS A C 1
ATOM 712 O O . LYS A 1 96 ? -5.480 -12.419 -13.651 1.00 60.09 96 LYS A O 1
ATOM 717 N N . SER A 1 97 ? -3.645 -13.342 -14.541 1.00 62.09 97 SER A N 1
ATOM 718 C CA . SER A 1 97 ? -4.204 -14.701 -14.575 1.00 62.09 97 SER A CA 1
ATOM 719 C C . SER A 1 97 ? -4.445 -15.288 -13.179 1.00 62.09 97 SER A C 1
ATOM 721 O O . SER A 1 97 ? -5.426 -15.995 -12.970 1.00 62.09 97 SER A O 1
ATOM 723 N N . LEU A 1 98 ? -3.582 -14.971 -12.211 1.00 61.19 98 LEU A N 1
ATOM 724 C CA . LEU A 1 98 ? -3.762 -15.339 -10.812 1.00 61.19 98 LEU A CA 1
ATOM 725 C C . LEU A 1 98 ? -4.921 -14.564 -10.182 1.00 61.19 98 LEU A C 1
ATOM 727 O O . LEU A 1 98 ? -5.692 -15.147 -9.437 1.00 61.19 98 LEU A O 1
ATOM 731 N N . LEU A 1 99 ? -5.072 -13.282 -10.513 1.00 57.81 99 LEU A N 1
ATOM 732 C CA . LEU A 1 99 ? -6.150 -12.437 -10.014 1.00 57.81 99 LEU A CA 1
ATOM 733 C C . LEU A 1 99 ? -7.502 -12.918 -10.516 1.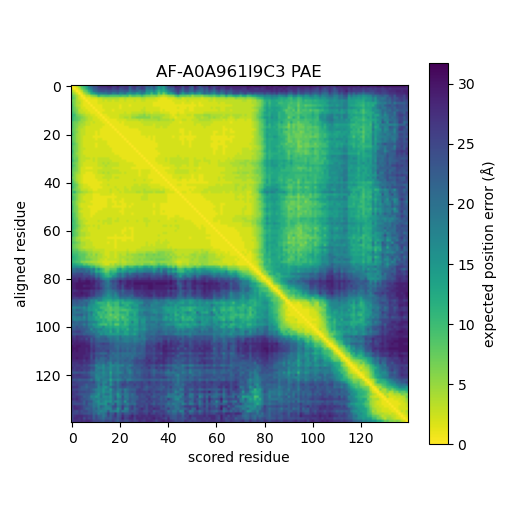00 57.81 99 LEU A C 1
ATOM 735 O O . LEU A 1 99 ? -8.379 -13.103 -9.691 1.00 57.81 99 LEU A O 1
ATOM 739 N N . HIS A 1 100 ? -7.636 -13.238 -11.806 1.00 58.84 100 HIS A N 1
ATOM 740 C CA . HIS A 1 100 ? -8.846 -13.885 -12.323 1.00 58.84 100 HIS A CA 1
ATOM 741 C C . HIS A 1 100 ? -9.150 -15.198 -11.593 1.00 58.84 100 HIS A C 1
ATOM 743 O O . HIS A 1 100 ? -10.281 -15.444 -11.196 1.00 58.84 100 HIS A O 1
ATOM 749 N N . ARG A 1 101 ? -8.124 -16.016 -11.328 1.00 56.72 101 ARG A N 1
ATOM 750 C CA . ARG A 1 101 ? -8.286 -17.260 -10.560 1.00 56.72 101 ARG A CA 1
ATOM 751 C C . ARG A 1 101 ? -8.662 -17.033 -9.100 1.00 56.72 101 ARG A C 1
ATOM 753 O O . ARG A 1 101 ? -9.274 -17.915 -8.511 1.00 56.72 101 ARG A O 1
ATOM 760 N N . LEU A 1 102 ? -8.245 -15.921 -8.501 1.00 51.53 102 LEU A N 1
ATOM 761 C CA . LEU A 1 102 ? -8.618 -15.545 -7.142 1.00 51.53 102 LEU A CA 1
ATOM 762 C C . LEU A 1 102 ? -10.041 -14.988 -7.126 1.00 51.53 102 LEU A C 1
ATOM 764 O O . LEU A 1 102 ? -10.825 -15.419 -6.298 1.00 51.53 102 LEU A O 1
ATOM 768 N N . GLU A 1 103 ? -10.399 -14.127 -8.074 1.00 50.03 103 GLU A N 1
ATOM 769 C CA . GLU A 1 103 ? -11.739 -13.557 -8.246 1.00 50.03 103 GLU A CA 1
ATOM 770 C C . GLU A 1 103 ? -12.800 -14.656 -8.432 1.00 50.03 103 GLU A C 1
ATOM 772 O O . GLU A 1 103 ? -13.820 -14.631 -7.750 1.00 50.03 103 GLU A O 1
ATOM 777 N N . ASP A 1 104 ? -12.488 -15.700 -9.210 1.00 49.00 104 ASP A N 1
ATOM 778 C CA . ASP A 1 104 ? -13.324 -16.903 -9.366 1.00 49.00 104 ASP A CA 1
ATOM 779 C C . ASP A 1 104 ? -13.363 -17.812 -8.115 1.00 49.00 104 ASP A C 1
ATOM 781 O O . ASP A 1 104 ? -14.247 -18.660 -7.984 1.00 49.00 104 ASP A O 1
ATOM 785 N N . ARG A 1 105 ? -12.394 -17.692 -7.195 1.00 45.62 105 ARG A N 1
ATOM 786 C CA . ARG A 1 105 ? -12.234 -18.566 -6.010 1.00 45.62 105 ARG A CA 1
ATOM 787 C C . ARG A 1 105 ? -12.560 -17.902 -4.678 1.00 45.62 105 ARG A C 1
ATOM 789 O O . ARG A 1 105 ? -12.625 -18.596 -3.666 1.00 45.62 105 ARG A O 1
ATOM 796 N N . LEU A 1 106 ? -12.813 -16.595 -4.654 1.00 45.81 106 LEU A N 1
ATOM 797 C CA . LEU A 1 106 ? -13.206 -15.865 -3.445 1.00 45.81 106 LEU A CA 1
ATOM 798 C C . LEU A 1 106 ? -14.550 -16.348 -2.861 1.00 45.81 106 LEU A C 1
ATOM 800 O O . LEU A 1 106 ? -14.855 -15.970 -1.729 1.00 45.81 106 LEU A O 1
ATOM 804 N N . ASP A 1 107 ? -15.278 -17.222 -3.569 1.00 43.41 107 ASP A N 1
ATOM 805 C CA . ASP A 1 107 ? -16.502 -17.876 -3.097 1.00 43.41 107 ASP A CA 1
ATOM 806 C C . ASP A 1 107 ? -16.295 -19.236 -2.394 1.00 43.41 107 ASP A C 1
ATOM 808 O O . ASP A 1 107 ? -17.192 -19.657 -1.667 1.00 43.41 107 ASP A O 1
ATOM 812 N N . LYS A 1 108 ? -15.155 -19.942 -2.533 1.00 34.34 108 LYS A N 1
ATOM 813 C CA . LYS A 1 108 ? -14.925 -21.227 -1.827 1.00 34.34 108 LYS A CA 1
ATOM 814 C C . LYS A 1 108 ? -13.451 -21.515 -1.532 1.00 34.34 108 LYS A C 1
ATOM 816 O O . LYS A 1 108 ? -12.662 -21.738 -2.442 1.00 34.34 108 LYS A O 1
ATOM 821 N N . ASP A 1 109 ? -13.173 -21.585 -0.232 1.00 36.72 109 ASP A N 1
ATOM 822 C CA . ASP A 1 109 ? -12.079 -22.266 0.469 1.00 36.72 109 ASP A CA 1
ATOM 823 C C . ASP A 1 109 ? -10.619 -21.979 0.060 1.00 36.72 109 ASP A C 1
ATOM 825 O O . ASP A 1 109 ? -10.154 -22.126 -1.070 1.00 36.72 109 ASP A O 1
ATOM 829 N N . MET A 1 110 ? -9.868 -21.573 1.083 1.00 35.16 110 MET A N 1
ATOM 830 C CA . MET A 1 110 ? -8.490 -21.100 1.042 1.00 35.16 110 MET A CA 1
ATOM 831 C C . MET A 1 110 ? -7.467 -22.172 0.611 1.00 35.16 110 MET A C 1
ATOM 833 O O . MET A 1 110 ? -7.421 -23.266 1.160 1.00 35.16 110 MET A O 1
ATOM 837 N N . VAL A 1 111 ? -6.543 -21.728 -0.254 1.00 41.25 111 VAL A N 1
A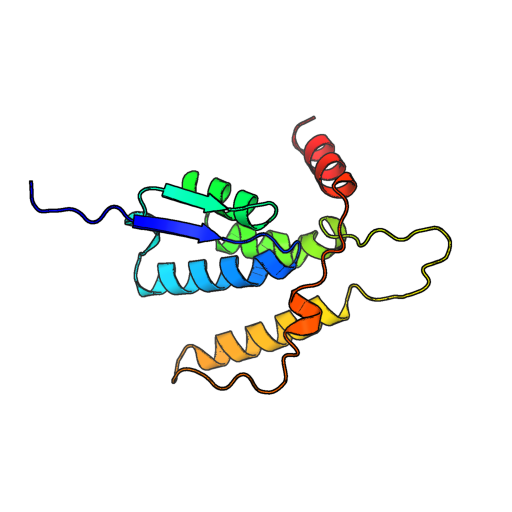TOM 838 C CA . VAL A 1 111 ? -5.145 -22.177 -0.443 1.00 41.25 111 VAL A CA 1
ATOM 839 C C . VAL A 1 111 ? -4.904 -23.562 -1.060 1.00 41.25 111 VAL A C 1
ATOM 841 O O . VAL A 1 111 ? -4.886 -24.568 -0.366 1.00 41.25 111 VAL A O 1
ATOM 844 N N . GLN A 1 112 ? -4.480 -23.554 -2.333 1.00 31.39 112 GLN A N 1
ATOM 845 C CA . GLN A 1 112 ? -3.200 -24.144 -2.771 1.00 31.39 112 GLN A CA 1
ATOM 846 C C . GLN A 1 112 ? -2.642 -23.320 -3.948 1.00 31.39 112 GLN A C 1
ATOM 848 O O . GLN A 1 112 ? -3.229 -23.283 -5.028 1.00 31.39 112 GLN A O 1
ATOM 853 N N . LEU A 1 113 ? -1.530 -22.609 -3.730 1.00 40.41 113 LEU A N 1
ATOM 854 C CA . LEU A 1 113 ? -0.797 -21.882 -4.774 1.00 40.41 113 LEU A CA 1
ATOM 855 C C . LEU A 1 113 ? 0.344 -22.764 -5.289 1.00 40.41 113 LEU A C 1
ATOM 857 O O . LEU A 1 113 ? 1.497 -22.591 -4.903 1.00 40.41 113 LEU A O 1
ATOM 861 N N . GLU A 1 114 ? 0.033 -23.716 -6.164 1.00 34.81 114 GLU A N 1
ATOM 862 C CA . GLU A 1 114 ? 1.068 -24.413 -6.930 1.00 34.81 114 GLU A CA 1
ATOM 863 C C . GLU A 1 114 ? 1.503 -23.558 -8.135 1.00 34.81 114 GLU A C 1
ATOM 865 O O . GLU A 1 114 ? 0.677 -23.082 -8.918 1.00 34.81 114 GLU A O 1
ATOM 870 N N . GLY A 1 115 ? 2.818 -23.356 -8.293 1.00 39.59 115 GLY A N 1
ATOM 871 C CA . GLY A 1 115 ? 3.418 -22.766 -9.503 1.00 39.59 115 GLY A CA 1
ATOM 872 C C . GLY A 1 115 ? 3.977 -21.340 -9.384 1.00 39.59 115 GLY A C 1
ATOM 873 O O . GLY A 1 115 ? 4.238 -20.691 -10.412 1.00 39.59 115 GLY A O 1
ATOM 874 N N . PHE A 1 116 ? 4.175 -20.837 -8.164 1.00 41.22 116 PHE A N 1
ATOM 875 C CA . PHE A 1 116 ? 4.792 -19.533 -7.926 1.00 41.22 116 PHE A CA 1
ATOM 876 C C . PHE A 1 116 ? 6.189 -19.687 -7.313 1.00 41.22 116 PHE A C 1
ATOM 878 O O . PHE A 1 116 ? 6.320 -20.007 -6.135 1.00 41.22 116 PHE A O 1
ATOM 885 N N . ASP A 1 117 ? 7.233 -19.466 -8.117 1.00 39.88 117 ASP A N 1
ATOM 886 C CA . ASP A 1 117 ? 8.598 -19.366 -7.601 1.00 39.88 117 ASP A CA 1
ATOM 887 C C . ASP A 1 1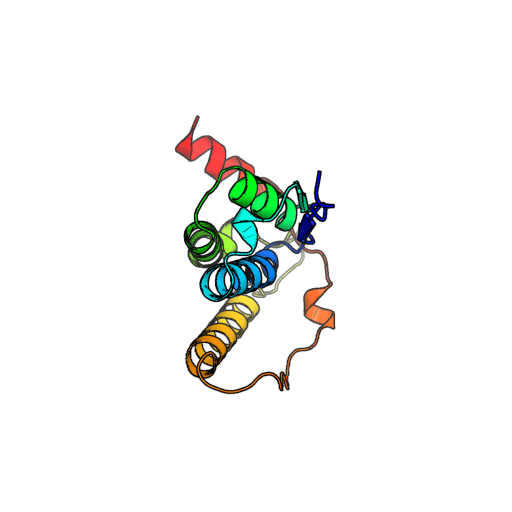17 ? 8.751 -18.027 -6.870 1.00 39.88 117 ASP A C 1
ATOM 889 O O . ASP A 1 117 ? 8.747 -16.947 -7.469 1.00 39.88 117 ASP A O 1
ATOM 893 N N . LEU A 1 118 ? 8.845 -18.114 -5.546 1.00 37.25 118 LEU A N 1
ATOM 894 C CA . LEU A 1 118 ? 9.002 -16.974 -4.653 1.00 37.25 118 LEU A CA 1
ATOM 895 C C . LEU A 1 118 ? 10.345 -16.251 -4.882 1.00 37.25 118 LEU A C 1
ATOM 897 O O . LEU A 1 118 ? 10.462 -15.069 -4.561 1.00 37.25 118 LEU A O 1
ATOM 901 N N . GLY A 1 119 ? 11.338 -16.916 -5.487 1.00 41.47 119 GLY A N 1
ATOM 902 C CA . GLY A 1 119 ? 12.645 -16.339 -5.815 1.00 41.47 119 GLY A CA 1
ATOM 903 C C . GLY A 1 119 ? 12.571 -15.182 -6.817 1.00 41.47 119 GLY A C 1
ATOM 904 O O . GLY A 1 119 ? 13.254 -14.167 -6.655 1.00 41.47 119 GLY A O 1
ATOM 905 N N . ASP A 1 120 ? 11.658 -15.250 -7.789 1.00 47.88 120 ASP A N 1
ATOM 906 C CA . ASP A 1 120 ? 11.406 -14.158 -8.742 1.00 47.88 120 ASP A CA 1
ATOM 907 C C . ASP A 1 120 ? 10.717 -12.941 -8.080 1.00 47.88 120 ASP A C 1
ATOM 909 O O . ASP A 1 120 ? 10.797 -11.805 -8.570 1.00 47.88 120 ASP A O 1
ATOM 913 N N . LEU A 1 121 ? 10.061 -13.156 -6.931 1.00 42.00 121 LEU A N 1
ATOM 914 C CA . LEU A 1 121 ? 9.347 -12.138 -6.156 1.00 42.00 121 LEU A CA 1
ATOM 915 C C . LEU A 1 121 ? 10.285 -11.279 -5.291 1.00 42.00 121 LEU A C 1
ATOM 917 O O . LEU A 1 121 ? 9.891 -10.196 -4.876 1.00 42.00 121 LEU A O 1
ATOM 921 N N . LEU A 1 122 ? 11.522 -11.702 -5.026 1.00 44.16 122 LEU A N 1
ATOM 922 C CA . LEU A 1 122 ? 12.396 -11.021 -4.057 1.00 44.16 122 LEU A CA 1
ATOM 923 C C . LEU A 1 122 ? 13.548 -10.223 -4.692 1.00 44.16 122 LEU A C 1
ATOM 925 O O . LEU A 1 122 ? 14.183 -9.416 -4.017 1.00 44.16 122 LEU A O 1
ATOM 929 N N . HIS A 1 123 ? 13.778 -10.325 -6.006 1.00 46.84 123 HIS A N 1
ATOM 930 C CA . HIS A 1 123 ? 14.813 -9.523 -6.672 1.00 46.84 123 HIS A CA 1
ATOM 931 C C . HIS A 1 123 ? 14.388 -8.050 -6.867 1.00 46.84 123 HIS A C 1
ATOM 933 O O . HIS A 1 123 ? 13.353 -7.761 -7.477 1.00 46.84 123 HIS A O 1
ATOM 939 N N . ILE A 1 124 ? 15.185 -7.106 -6.351 1.00 47.16 124 ILE A N 1
ATOM 940 C CA . ILE A 1 124 ? 15.018 -5.641 -6.480 1.00 47.16 124 ILE A CA 1
ATOM 941 C C . ILE A 1 124 ? 15.486 -5.180 -7.875 1.00 47.16 124 ILE A C 1
ATOM 943 O O . ILE A 1 124 ? 16.594 -5.529 -8.277 1.00 47.16 124 ILE A O 1
ATOM 947 N N . LYS A 1 125 ? 14.665 -4.417 -8.628 1.00 53.47 125 LYS A N 1
ATOM 948 C CA . LYS A 1 125 ? 14.931 -4.094 -10.055 1.00 53.47 125 LYS A CA 1
ATOM 949 C C . LYS A 1 125 ? 14.442 -2.723 -10.597 1.00 53.47 125 LYS A C 1
ATOM 951 O O . LYS A 1 125 ? 14.274 -2.623 -11.808 1.00 53.47 125 LYS A O 1
ATOM 956 N N . TYR A 1 126 ? 14.219 -1.659 -9.810 1.00 51.28 126 TYR A N 1
ATOM 957 C CA . TYR A 1 126 ? 13.576 -0.428 -10.352 1.00 51.28 126 TYR A CA 1
ATOM 958 C C . TYR A 1 126 ? 14.263 0.901 -9.988 1.00 51.28 126 TYR A C 1
ATOM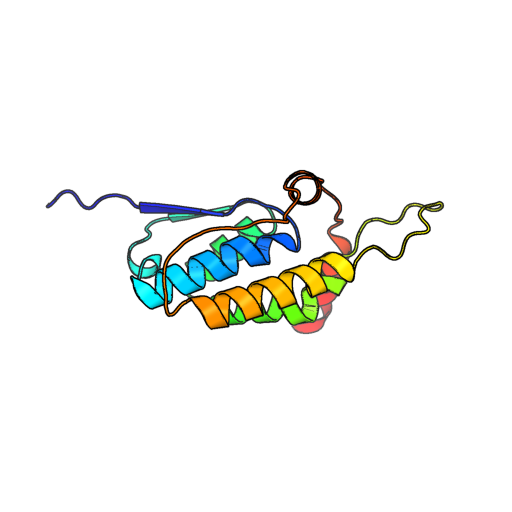 960 O O . TYR A 1 126 ? 14.868 1.008 -8.925 1.00 51.28 126 TYR A O 1
ATOM 968 N N . SER A 1 127 ? 14.145 1.906 -10.874 1.00 54.25 127 SER A N 1
ATOM 969 C CA . SER A 1 127 ? 14.642 3.289 -10.703 1.00 54.25 127 SER A CA 1
ATOM 970 C C . SER A 1 127 ? 13.504 4.318 -10.620 1.00 54.25 127 SER A C 1
ATOM 972 O O . SER A 1 127 ? 12.467 4.128 -11.246 1.00 54.25 127 SER A O 1
ATOM 974 N N . ASN A 1 128 ? 13.724 5.453 -9.946 1.00 51.62 128 ASN A N 1
ATOM 975 C CA . ASN A 1 128 ? 12.676 6.440 -9.610 1.00 51.62 128 ASN A CA 1
ATOM 976 C C . ASN A 1 128 ? 12.326 7.456 -10.724 1.00 51.62 128 ASN A C 1
ATOM 978 O O . ASN A 1 128 ? 11.524 8.360 -10.501 1.00 51.62 128 ASN A O 1
ATOM 982 N N . SER A 1 129 ? 12.912 7.343 -11.918 1.00 66.19 129 SER A N 1
ATOM 983 C CA . SER A 1 129 ? 12.761 8.318 -13.013 1.00 66.19 129 SER A CA 1
ATOM 984 C C . SER A 1 129 ? 11.343 8.408 -13.593 1.00 66.19 129 SER A C 1
ATOM 986 O O . SER A 1 129 ? 10.932 9.483 -14.024 1.00 66.19 129 SER A O 1
ATOM 988 N N . GLY A 1 130 ? 10.578 7.311 -13.581 1.00 63.06 130 GLY A N 1
ATOM 989 C CA . GLY A 1 130 ? 9.198 7.290 -14.085 1.00 63.06 130 GLY A CA 1
ATOM 990 C C . GLY A 1 130 ? 8.222 8.078 -13.207 1.00 63.06 130 GLY A C 1
ATOM 991 O O . GLY A 1 130 ? 7.412 8.844 -13.720 1.00 63.06 130 GLY A O 1
ATOM 992 N N . LEU A 1 131 ? 8.355 7.962 -11.880 1.00 62.12 131 LEU A N 1
ATOM 993 C CA . LEU A 1 131 ? 7.484 8.640 -10.910 1.00 62.12 131 LEU A CA 1
ATOM 994 C C . LEU A 1 131 ? 7.552 10.169 -11.049 1.00 62.12 131 LEU A C 1
ATOM 996 O O . LEU A 1 131 ? 6.528 10.847 -11.021 1.00 62.12 131 LEU A O 1
ATOM 1000 N N . VAL A 1 132 ? 8.761 10.701 -11.251 1.00 70.81 132 VAL A N 1
ATOM 1001 C CA . VAL A 1 132 ? 8.994 12.143 -11.426 1.00 70.81 132 VAL A CA 1
ATOM 1002 C C . VAL A 1 132 ? 8.275 12.665 -12.671 1.00 70.81 132 VAL A C 1
ATOM 1004 O O . VAL A 1 132 ? 7.663 13.727 -12.631 1.00 70.81 132 VAL A O 1
ATOM 1007 N N . LYS A 1 133 ? 8.284 11.891 -13.761 1.00 74.88 133 LYS A N 1
ATOM 1008 C CA . LYS A 1 133 ? 7.697 12.298 -15.041 1.00 74.88 133 LYS A CA 1
ATOM 1009 C C . LYS A 1 133 ? 6.170 12.429 -14.981 1.00 74.88 133 LYS A C 1
ATOM 1011 O O . LYS A 1 133 ? 5.623 13.371 -15.546 1.00 74.88 133 LYS A O 1
ATOM 1016 N N . VAL A 1 134 ? 5.493 11.518 -14.280 1.00 69.44 134 VAL A N 1
ATOM 1017 C CA . VAL A 1 134 ? 4.028 11.550 -14.119 1.00 69.44 134 VAL A CA 1
ATOM 1018 C C . VAL A 1 134 ? 3.602 12.701 -13.208 1.00 69.44 134 VAL A C 1
ATOM 1020 O O . VAL A 1 134 ? 2.672 13.435 -13.536 1.00 69.44 134 VAL A O 1
ATOM 1023 N N . TYR A 1 135 ? 4.322 12.915 -12.104 1.00 72.56 135 TYR A N 1
ATOM 1024 C CA . TYR A 1 135 ? 4.017 13.992 -11.162 1.00 72.56 135 TYR A CA 1
ATOM 1025 C C . TYR A 1 135 ? 4.129 15.379 -11.816 1.00 72.56 135 TYR A C 1
ATOM 1027 O O . TYR A 1 135 ? 3.214 16.193 -11.69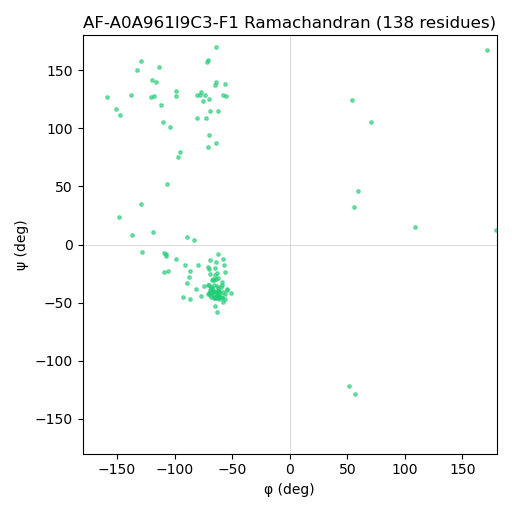8 1.00 72.56 135 TYR A O 1
ATOM 1035 N N . SER A 1 136 ? 5.197 15.615 -12.588 1.00 72.44 136 SER A N 1
ATOM 1036 C CA . SER A 1 136 ? 5.380 16.860 -13.347 1.00 72.44 136 SER A CA 1
ATOM 1037 C C . SER A 1 136 ? 4.312 17.096 -14.418 1.00 72.44 136 SER A C 1
ATOM 1039 O O . SER A 1 136 ? 4.097 18.236 -14.801 1.00 72.44 136 SER A O 1
ATOM 1041 N N . SER A 1 137 ? 3.654 16.046 -14.916 1.00 69.62 137 SER A N 1
ATOM 1042 C CA . SER A 1 137 ? 2.637 16.163 -15.969 1.00 69.62 137 SER A CA 1
ATOM 1043 C C . SER A 1 137 ? 1.232 16.460 -15.441 1.00 69.62 137 SER A C 1
ATOM 1045 O O . SER A 1 137 ? 0.397 16.917 -16.217 1.00 69.62 137 SER A O 1
ATOM 1047 N N . GLN A 1 138 ? 0.933 16.140 -14.179 1.00 60.81 138 GLN A N 1
ATOM 1048 C CA . GLN A 1 138 ? -0.411 16.301 -13.607 1.00 60.81 138 GLN A CA 1
ATOM 1049 C C . GLN A 1 138 ? -0.530 17.482 -12.641 1.00 60.81 138 GLN A C 1
ATOM 1051 O O . GLN A 1 138 ? -1.639 17.966 -12.425 1.00 60.81 138 GLN A O 1
ATOM 1056 N N . TYR A 1 139 ? 0.583 17.934 -12.060 1.00 55.31 139 TYR A N 1
ATOM 1057 C CA . TYR A 1 139 ? 0.581 18.924 -10.977 1.00 55.31 139 TYR A CA 1
ATOM 1058 C C . TYR A 1 139 ? 1.657 20.014 -11.127 1.00 55.31 139 TYR A C 1
ATOM 1060 O O . TYR A 1 139 ? 1.883 20.765 -10.178 1.00 55.31 139 TYR A O 1
ATOM 1068 N N . GLY A 1 140 ? 2.346 20.061 -12.274 1.00 46.53 140 GLY A N 1
ATOM 1069 C CA . GLY A 1 140 ? 3.395 21.033 -12.604 1.00 46.53 140 GLY A CA 1
ATOM 1070 C C . GLY A 1 140 ? 2.923 22.122 -13.553 1.00 46.53 140 GLY A C 1
ATOM 1071 O O . GLY A 1 140 ? 2.038 21.828 -14.387 1.00 46.53 140 GLY A O 1
#

Sequence (140 aa):
MPNQNFLILTCDGGGIRGLIPAMLANDLDRRFGILARVNVFGGTSAGGTLALAMAQNIPLERLIQMFLNDGSEIFTPYRGPLAGSKRGSGFLSKLKSLLHRLEDRLDKDMVQLEGFDLGDLLHIKYSNSGLVKVYSSQYG

pLDDT: mean 71.53, std 20.32, range [31.39, 97.88]

Nearest PDB structures (foldseek):
  6ee1-assembly1_C  TM=2.118E-01  e=9.386E+00  Mycobacterium tuberculosis CDC1551

Foldseek 3Di:
DPPQDAAEAFDEDQQLCLLVVLVVVLVCCVVPVVLVSHPAYYYDHSRNVVRVCSVVVNRSVVVNVCSLPVSCLQFPFDDDPPDDDPPRVVVSVVVVVVVVVCVVPVVDDDDDDPDDDCVVRPDDTGDRVSVVVVCVVPPD

Mean predicted aligned error: 13.48 Å

Solvent-accessible surface area (backbone a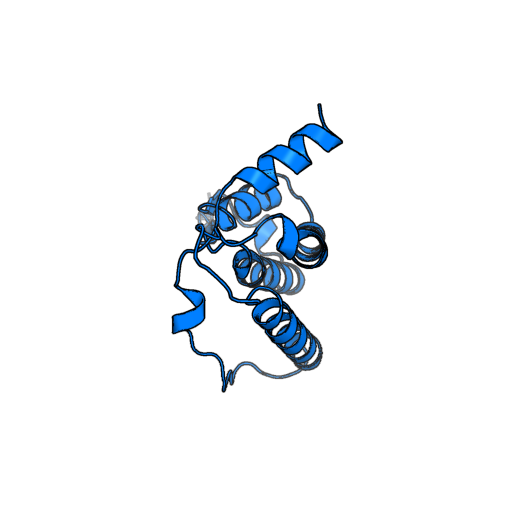toms only — not comparable to full-atom values): 8516 Å² total; per-residue (Å²): 127,83,86,73,77,88,34,73,48,75,33,65,53,52,56,66,56,28,45,56,61,42,51,50,52,41,52,48,28,75,76,66,53,49,66,89,62,46,76,41,63,36,44,38,70,39,9,28,54,50,19,54,35,55,74,69,69,47,62,46,66,60,53,44,48,44,47,74,74,44,22,73,59,48,46,39,61,74,66,60,101,80,60,88,70,98,79,70,63,65,62,55,53,52,47,52,54,48,48,54,56,44,68,76,36,76,85,59,83,88,85,82,84,84,89,73,69,64,72,77,72,68,68,88,59,72,51,72,69,39,55,56,56,54,49,50,72,78,79,101

Secondary structure (DSSP, 8-state):
-------EEEE---GGGGHHHHHHHHHHHHHH--GGG-SEEEESTHHHHHHHHHHTT--HHHHHHHHHHTHHHHT-B---TT-----SHHHHHHHHHHHHHHHTTTTS-----TT--THHHH---B-THHHHHHHHHHH-